Protein AF-A0A7S3QIW1-F1 (afdb_monomer)

Radius of gyration: 38.79 Å; Cα contacts (8 Å, |Δi|>4): 219; chains: 1; bounding box: 99×70×90 Å

Nearest PDB structures (foldseek):
  7p2d-assembly1_A  TM=7.393E-01  e=7.936E-03  Homo sapiens
  5f75-assembly1_A  TM=6.425E-01  e=2.852E-01  Thioalkalivibrio paradoxus
  3jap-assembly1_q  TM=6.384E-01  e=5.763E-01  Saccharomyces cerevisiae
  8pu0-assembly1_A  TM=5.289E-01  e=3.241E-01  Homo sapiens
  8ptx-assembly1_A  TM=4.917E-01  e=4.757E-01  Homo sapiens

Secondary structure (DSSP, 8-state):
------------------------------------------------S------TTTTSPPP-PPPP-SSPP--SSTTS-EEEEEEE-TTS-EEEEEETTHHHHTBEEEEEE--SSSS--EE-SPPEE-SSTT--BTSS-EE-TTS--EE-

Sequence (152 aa):
MPSLQPTLFLSNEPSLQPSVEPSSNPSLVPSTVPSVQLSNPPSRELSLVPSLELSYSSLRPSTLTWSQLGYDVTGEAYGDQFGYASAISADGSRLIVGAIYHSGKTGQVRVYRNYGGGMDWEQVHAPLNGDANNDRFGSAVGLSEDGMLIIV

Mean predicted aligned error: 17.74 Å

Organism: NCBI:txid122233

Solvent-accessible surface area (backbone atoms only — not comparable to full-atom values): 10205 Å² total; per-residue (Å²): 130,88,88,87,83,89,84,87,86,89,86,91,81,89,88,88,79,90,90,86,81,85,85,91,74,83,86,92,74,89,83,93,78,86,87,87,80,90,82,86,83,85,91,87,83,80,88,76,72,80,82,79,75,75,47,68,77,80,71,46,73,79,76,91,68,89,76,84,85,44,62,89,87,78,64,94,57,93,79,18,45,56,65,70,15,62,37,61,16,76,83,65,39,32,40,37,38,7,14,28,38,28,92,73,14,10,8,25,32,42,44,29,34,41,86,72,96,67,48,58,66,46,70,78,56,82,72,49,66,37,94,45,82,65,63,26,27,19,64,47,52,44,53,35,64,87,49,82,50,75,50,102

Structure (mmCIF, N/CA/C/O backbone):
data_AF-A0A7S3QIW1-F1
#
_entry.id   AF-A0A7S3QIW1-F1
#
loop_
_atom_site.group_PDB
_atom_site.id
_atom_site.type_symbol
_atom_site.label_atom_id
_atom_site.label_alt_id
_atom_site.label_comp_id
_atom_site.label_asym_id
_atom_site.label_entity_id
_atom_site.label_seq_id
_atom_site.pdbx_PDB_ins_code
_atom_site.Cartn_x
_atom_site.Cartn_y
_atom_site.Cartn_z
_atom_site.occupancy
_atom_site.B_iso_or_equiv
_atom_site.auth_seq_id
_atom_site.auth_comp_id
_atom_site.auth_asym_id
_atom_site.auth_atom_id
_atom_site.pdbx_PDB_model_num
ATOM 1 N N . MET A 1 1 ? -80.344 28.773 70.669 1.00 40.03 1 MET A N 1
ATOM 2 C CA . MET A 1 1 ? -79.527 27.570 70.956 1.00 40.03 1 MET A CA 1
ATOM 3 C C . MET A 1 1 ? -79.631 26.645 69.746 1.00 40.03 1 MET A C 1
ATOM 5 O O . MET A 1 1 ? -80.718 26.647 69.174 1.00 40.03 1 MET A O 1
ATOM 9 N N . PRO A 1 2 ? -78.593 25.883 69.335 1.00 41.12 2 PRO A N 1
ATOM 10 C CA . PRO A 1 2 ? -77.245 25.751 69.912 1.00 41.12 2 PRO A CA 1
ATOM 11 C C . PRO A 1 2 ? -76.308 26.912 69.486 1.00 41.12 2 PRO A C 1
ATOM 13 O O . PRO A 1 2 ? -76.726 28.064 69.622 1.00 41.12 2 PRO A O 1
ATOM 16 N N . SER A 1 3 ? -75.062 26.628 69.073 1.00 38.16 3 SER A N 1
ATOM 17 C CA . SER A 1 3 ? -73.940 27.557 68.809 1.00 38.16 3 SER A CA 1
ATOM 18 C C . SER A 1 3 ? -72.814 26.854 67.992 1.00 38.16 3 SER A C 1
ATOM 20 O O . SER A 1 3 ? -73.071 25.781 67.452 1.00 38.16 3 SER A O 1
ATOM 22 N N . LEU A 1 4 ? -71.588 27.425 67.982 1.00 38.56 4 LEU A N 1
ATOM 23 C CA . LEU A 1 4 ? -70.252 26.874 67.607 1.00 38.56 4 LEU A CA 1
ATOM 24 C C . LEU A 1 4 ? -69.577 27.380 66.300 1.00 38.56 4 LEU A C 1
ATOM 26 O O . LEU A 1 4 ? -70.142 27.340 65.214 1.00 38.56 4 LEU A O 1
ATOM 30 N N . GLN A 1 5 ? -68.313 27.809 66.461 1.00 39.12 5 GLN A N 1
ATOM 31 C CA . GLN A 1 5 ? -67.203 27.907 65.477 1.00 39.12 5 GLN A CA 1
ATOM 32 C C . GLN A 1 5 ? -66.333 26.614 65.560 1.00 39.12 5 GLN A C 1
ATOM 34 O O . GLN A 1 5 ? -66.653 25.797 66.430 1.00 39.12 5 GLN A O 1
ATOM 39 N N . PRO A 1 6 ? -65.195 26.413 64.830 1.00 43.94 6 PRO A N 1
ATOM 40 C CA . PRO A 1 6 ? -64.515 27.188 63.761 1.00 43.94 6 PRO A CA 1
ATOM 41 C C . PRO A 1 6 ? -64.544 26.408 62.398 1.00 43.94 6 PRO A C 1
ATOM 43 O O . PRO A 1 6 ? -65.598 25.847 62.126 1.00 43.94 6 PRO A O 1
ATOM 46 N N . THR A 1 7 ? -63.599 26.344 61.430 1.00 40.91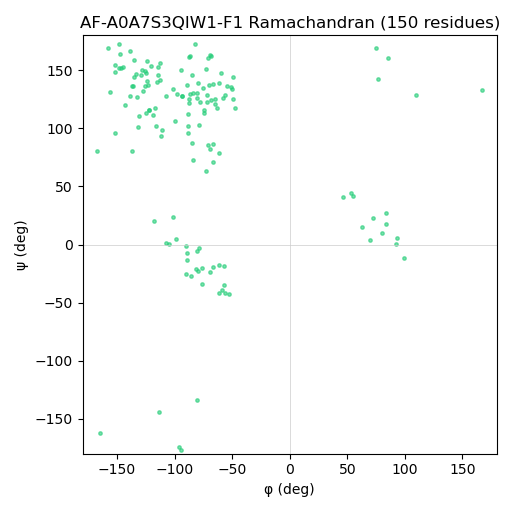 7 THR A N 1
ATOM 47 C CA . THR A 1 7 ? -62.157 26.703 61.290 1.00 40.91 7 THR A CA 1
ATOM 48 C C . THR A 1 7 ? -61.756 26.899 59.804 1.00 40.91 7 THR A C 1
ATOM 50 O O . THR A 1 7 ? -62.518 26.567 58.902 1.00 40.91 7 THR A O 1
ATOM 53 N N . LEU A 1 8 ? -60.551 27.436 59.554 1.00 38.06 8 LEU A N 1
ATOM 54 C CA . LEU A 1 8 ? -59.850 27.521 58.249 1.00 38.06 8 LEU A CA 1
ATOM 55 C C . LEU A 1 8 ? -59.122 26.181 57.924 1.00 38.06 8 LEU A C 1
ATOM 57 O O . LEU A 1 8 ? -59.079 25.319 58.797 1.00 38.06 8 LEU A O 1
ATOM 61 N N . PHE A 1 9 ? -58.515 25.892 56.758 1.00 39.16 9 PHE A N 1
ATOM 62 C CA . PHE A 1 9 ? -58.094 26.650 55.554 1.00 39.16 9 PHE A CA 1
ATOM 63 C C . PHE A 1 9 ? -58.198 25.757 54.285 1.00 39.16 9 PHE A C 1
ATOM 65 O O . PHE A 1 9 ? -58.181 24.538 54.435 1.00 39.16 9 PHE A O 1
ATOM 72 N N . LEU A 1 10 ? -58.181 26.341 53.066 1.00 27.58 10 LEU A N 1
ATOM 73 C CA . LEU A 1 10 ? -57.158 26.127 51.996 1.00 27.58 10 LEU A CA 1
ATOM 74 C C . LEU A 1 10 ? -57.624 26.708 50.634 1.00 27.58 10 LEU A C 1
ATOM 76 O O . LEU A 1 10 ? -58.742 26.438 50.204 1.00 27.58 10 LEU A O 1
ATOM 80 N N . SER A 1 11 ? -56.769 27.459 49.927 1.00 41.34 11 SER A N 1
ATOM 81 C CA . SER A 1 11 ? -57.042 27.997 48.579 1.00 41.34 11 SER A CA 1
ATOM 82 C C . SER A 1 11 ? -55.958 27.581 47.579 1.00 41.34 11 SER A C 1
ATOM 84 O O . SER A 1 11 ? -54.815 28.023 47.694 1.00 41.34 11 SER A O 1
ATOM 86 N N . ASN A 1 12 ? -56.320 26.756 46.594 1.00 40.72 12 ASN A N 1
ATOM 87 C CA . ASN A 1 12 ? -55.409 26.255 45.563 1.00 40.72 12 ASN A CA 1
ATOM 88 C C . ASN A 1 12 ? -55.568 27.051 44.258 1.00 40.72 12 ASN A C 1
ATOM 90 O O . ASN A 1 12 ? -56.526 26.801 43.534 1.00 40.72 12 ASN A O 1
ATOM 94 N N . GLU A 1 13 ? -54.620 27.926 43.908 1.00 47.75 13 GLU A N 1
ATOM 95 C CA . GLU A 1 13 ? -54.452 28.369 42.513 1.00 47.75 13 GLU A CA 1
ATOM 96 C C . GLU A 1 13 ? -53.010 28.863 42.242 1.00 47.75 13 GLU A C 1
ATOM 98 O O . GLU A 1 13 ? -52.478 29.629 43.048 1.00 47.75 13 GLU A O 1
ATOM 103 N N . PRO A 1 14 ? -52.337 28.419 41.158 1.00 32.12 14 PRO A N 1
ATOM 104 C CA . PRO A 1 14 ? -50.980 28.851 40.819 1.00 32.12 14 PRO A CA 1
ATOM 105 C C . PRO A 1 14 ? -50.974 30.036 39.837 1.00 32.12 14 PRO A C 1
ATOM 107 O O . PRO A 1 14 ? -51.540 29.958 38.748 1.00 32.12 14 PRO A O 1
ATOM 110 N N . SER A 1 15 ? -50.262 31.116 40.168 1.00 49.16 15 SER A N 1
ATOM 111 C CA . SER A 1 15 ? -50.073 32.263 39.269 1.00 49.16 15 SER A CA 1
ATOM 112 C C . SER A 1 15 ? -48.863 32.079 38.339 1.00 49.16 15 SER A C 1
ATOM 114 O O . SER A 1 15 ? -47.726 31.928 38.783 1.00 49.16 15 SER A O 1
ATOM 116 N N . LEU A 1 16 ? -49.101 32.125 37.022 1.00 44.72 16 LEU A N 1
ATOM 117 C CA . LEU A 1 16 ? -48.069 32.020 35.982 1.00 44.72 16 LEU A CA 1
ATOM 118 C C . LEU A 1 16 ? -47.904 33.346 35.222 1.00 44.72 16 LEU A C 1
ATOM 120 O O . LEU A 1 16 ? -48.568 33.568 34.213 1.00 44.72 16 LEU A O 1
ATOM 124 N N . GLN A 1 17 ? -46.974 34.201 35.659 1.00 42.81 17 GLN A N 1
ATOM 125 C CA . GLN A 1 17 ? -46.445 35.301 34.839 1.00 42.81 17 GLN A CA 1
ATOM 126 C C . GLN A 1 17 ? -44.939 35.509 35.090 1.00 42.81 17 GLN A C 1
ATOM 128 O O . GLN A 1 17 ? -44.558 35.811 36.221 1.00 42.81 17 GLN A O 1
ATOM 133 N N . PRO A 1 18 ? -44.073 35.388 34.066 1.00 34.72 18 PRO A N 1
ATOM 134 C CA . PRO A 1 18 ? -42.670 35.779 34.158 1.00 34.72 18 PRO A CA 1
ATOM 135 C C . PRO A 1 18 ? -42.493 37.270 33.823 1.00 34.72 18 PRO A C 1
ATOM 137 O O . PRO A 1 18 ? -42.946 37.734 32.779 1.00 34.72 18 PRO A O 1
ATOM 140 N N . SER A 1 19 ? -41.790 38.013 34.679 1.00 49.84 19 SER A N 1
ATOM 141 C CA . SER A 1 19 ? -41.464 39.431 34.471 1.00 49.84 19 SER A CA 1
ATOM 142 C C . SER A 1 19 ? -39.951 39.626 34.338 1.00 49.84 19 SER A C 1
ATOM 144 O O . SER A 1 19 ? -39.235 39.621 35.340 1.00 49.84 19 SER A O 1
ATOM 146 N N . VAL A 1 20 ? -39.460 39.797 33.107 1.00 47.34 20 VAL A N 1
ATOM 147 C CA . VAL A 1 20 ? -38.048 40.100 32.820 1.00 47.34 20 VAL A CA 1
ATOM 148 C C . VAL A 1 20 ? -37.974 41.264 31.834 1.00 47.34 20 VAL A C 1
ATOM 150 O O . VAL A 1 20 ? -38.125 41.075 30.630 1.00 47.34 20 VAL A O 1
ATOM 153 N N . GLU A 1 21 ? -37.702 42.461 32.350 1.00 48.81 21 GLU A N 1
ATOM 154 C CA . GLU A 1 21 ? -37.270 43.616 31.557 1.00 48.81 21 GLU A CA 1
ATOM 155 C C . GLU A 1 21 ? -35.776 43.879 31.831 1.00 48.81 21 GLU A C 1
ATOM 157 O O . GLU A 1 21 ? -35.381 43.969 32.998 1.00 48.81 21 GLU A O 1
ATOM 162 N N . PRO A 1 22 ? -34.912 43.979 30.802 1.00 37.19 22 PRO A N 1
ATOM 163 C CA . PRO A 1 22 ? -33.490 44.259 30.990 1.00 37.19 22 PRO A CA 1
ATOM 164 C C . PRO A 1 22 ? -33.234 45.759 31.211 1.00 37.19 22 PRO A C 1
ATOM 166 O O . PRO A 1 22 ? -33.669 46.602 30.427 1.00 37.19 22 PRO A O 1
ATOM 169 N N . SER A 1 23 ? -32.470 46.111 32.247 1.00 51.94 23 SER A N 1
ATOM 170 C CA . SER A 1 23 ? -32.153 47.505 32.585 1.00 51.94 23 SER A CA 1
ATOM 171 C C . SER A 1 23 ? -31.051 48.098 31.692 1.00 51.94 23 SER A C 1
ATOM 173 O O . SER A 1 23 ? -29.855 47.873 31.879 1.00 51.94 23 SER A O 1
ATOM 175 N N . SER A 1 24 ? -31.445 48.920 30.720 1.00 46.66 24 SER A N 1
ATOM 176 C CA . SER A 1 24 ? -30.536 49.559 29.761 1.00 46.66 24 SER A CA 1
ATOM 177 C C . SER A 1 24 ? -29.896 50.855 30.295 1.00 46.66 24 SER A C 1
ATOM 179 O O . SER A 1 24 ? -30.254 51.945 29.848 1.00 46.66 24 SER A O 1
ATOM 181 N N . ASN A 1 25 ? -28.949 50.768 31.240 1.00 50.62 25 ASN A N 1
ATOM 182 C CA . ASN A 1 25 ? -28.141 51.933 31.644 1.00 50.62 25 ASN A CA 1
ATOM 183 C C . ASN A 1 25 ? -26.728 51.570 32.177 1.00 50.62 25 ASN A C 1
ATOM 185 O O . ASN A 1 25 ? -26.589 51.247 33.359 1.00 50.62 25 ASN A O 1
ATOM 189 N N . PRO A 1 26 ? -25.666 51.615 31.345 1.00 37.88 26 PRO A N 1
ATOM 190 C CA . PRO A 1 26 ? -24.286 51.407 31.789 1.00 37.88 26 PRO A CA 1
ATOM 191 C C . PRO A 1 26 ? -23.692 52.665 32.452 1.00 37.88 26 PRO A C 1
ATOM 193 O O . PRO A 1 26 ? -23.851 53.779 31.956 1.00 37.88 26 PRO A O 1
ATOM 196 N N . SER A 1 27 ? -22.945 52.494 33.548 1.00 59.09 27 SER A N 1
ATOM 197 C CA . SER A 1 27 ? -22.243 53.605 34.215 1.00 59.09 27 SER A CA 1
ATOM 198 C C . SER A 1 27 ? -20.998 54.047 33.433 1.00 59.09 27 SER A C 1
ATOM 200 O O . SER A 1 27 ? -20.197 53.213 33.014 1.00 59.09 27 SER A O 1
ATOM 202 N N . LEU A 1 28 ? -20.814 55.361 33.265 1.00 47.03 28 LEU A N 1
ATOM 203 C CA . LEU A 1 28 ? -19.801 55.967 32.382 1.00 47.03 28 LEU A CA 1
ATOM 204 C C . LEU A 1 28 ? -18.544 56.497 33.108 1.00 47.03 28 LEU A C 1
ATOM 206 O O . LEU A 1 28 ? -17.873 57.389 32.592 1.00 47.03 28 LEU A O 1
ATOM 210 N N . VAL A 1 29 ? -18.208 55.984 34.300 1.00 49.50 29 VAL A N 1
ATOM 211 C CA . VAL A 1 29 ? -17.067 56.485 35.099 1.00 49.50 29 VAL A CA 1
ATOM 212 C C . VAL A 1 29 ? -16.154 55.347 35.586 1.00 49.50 29 VAL A C 1
ATOM 214 O O . VAL A 1 29 ? -16.547 54.594 36.478 1.00 49.50 29 VAL A O 1
ATOM 217 N N . PRO A 1 30 ? -14.915 55.231 35.066 1.00 34.19 30 PRO A N 1
ATOM 218 C CA . PRO A 1 30 ? -13.874 54.387 35.654 1.00 34.19 30 PRO A CA 1
ATOM 219 C C . PRO A 1 30 ? -13.369 54.967 36.985 1.00 34.19 30 PRO A C 1
ATOM 221 O O . PRO A 1 30 ? -13.100 56.164 37.077 1.00 34.19 30 PRO A O 1
ATOM 224 N N . SER A 1 31 ? -13.178 54.121 38.001 1.00 51.69 31 SER A N 1
ATOM 225 C CA . SER A 1 31 ? -12.530 54.516 39.263 1.00 51.69 31 SER A CA 1
ATOM 226 C C . SER A 1 31 ? -11.013 54.317 39.184 1.00 51.69 31 SER A C 1
ATOM 228 O O . SER A 1 31 ? -10.547 53.306 38.663 1.00 51.69 31 SER A O 1
ATOM 230 N N . THR A 1 32 ? -10.237 55.278 39.691 1.00 42.91 32 THR A N 1
ATOM 231 C CA . THR A 1 32 ? -8.793 55.421 39.408 1.00 42.91 32 THR A CA 1
ATOM 232 C C . THR A 1 32 ? -7.886 55.299 40.642 1.00 42.91 32 THR A C 1
ATOM 234 O O . THR A 1 32 ? -6.741 55.747 40.609 1.00 42.91 32 THR A O 1
ATOM 237 N N . VAL A 1 33 ? -8.364 54.692 41.738 1.00 45.94 33 VAL A N 1
ATOM 238 C CA . VAL A 1 33 ? -7.643 54.640 43.028 1.00 45.94 33 VAL A CA 1
ATOM 239 C C . VAL A 1 33 ? -7.397 53.194 43.500 1.00 45.94 33 VAL A C 1
ATOM 241 O O . VAL A 1 33 ? -8.360 52.496 43.820 1.00 45.94 33 VAL A O 1
ATOM 244 N N . PRO A 1 34 ? -6.133 52.733 43.601 1.00 32.88 34 PRO A N 1
ATOM 245 C CA . PRO A 1 34 ? -5.789 51.436 44.183 1.00 32.88 34 PRO A CA 1
ATOM 246 C C . PRO A 1 34 ? -5.564 51.535 45.704 1.00 32.88 34 PRO A C 1
ATOM 248 O O . PRO A 1 34 ? -4.581 52.112 46.170 1.00 32.88 34 PRO A O 1
ATOM 251 N N . SER A 1 35 ? -6.448 50.926 46.496 1.00 47.06 35 SER A N 1
ATOM 252 C CA . SER A 1 35 ? -6.356 50.925 47.965 1.00 47.06 35 SER A CA 1
ATOM 253 C C . SER A 1 35 ? -5.445 49.810 48.494 1.00 47.06 35 SER A C 1
ATOM 255 O O . SER A 1 35 ? -5.914 48.727 48.836 1.00 47.06 35 S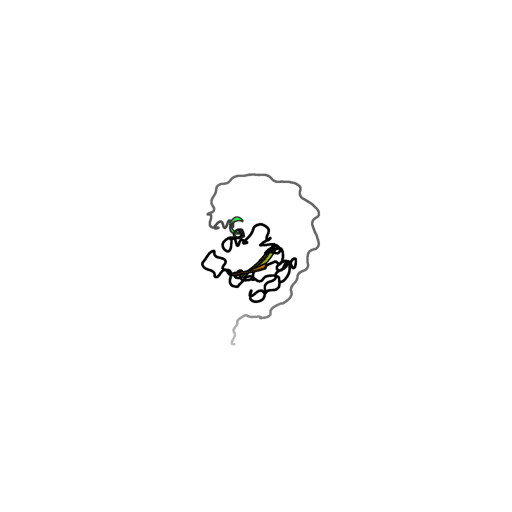ER A O 1
ATOM 257 N N . VAL A 1 36 ? -4.139 50.075 48.598 1.00 47.78 36 VAL A N 1
ATOM 258 C CA . VAL A 1 36 ? -3.180 49.145 49.225 1.00 47.78 36 VAL A CA 1
ATOM 259 C C . VAL A 1 36 ? -3.087 49.406 50.732 1.00 47.78 36 VAL A C 1
ATOM 261 O O . VAL A 1 36 ? -2.394 50.324 51.173 1.00 47.78 36 VAL A O 1
ATOM 264 N N . GLN A 1 37 ? -3.747 48.573 51.538 1.00 40.22 37 GLN A N 1
ATOM 265 C CA . GLN A 1 37 ? -3.500 48.446 52.979 1.00 40.22 37 GLN A CA 1
ATOM 266 C C . GLN A 1 37 ? -3.401 46.964 53.349 1.00 40.22 37 GLN A C 1
ATOM 268 O O . GLN A 1 37 ? -4.284 46.178 53.017 1.00 40.22 37 GLN A O 1
ATOM 273 N N . LEU A 1 38 ? -2.309 46.596 54.021 1.00 34.72 38 LEU A N 1
ATOM 274 C CA . LEU A 1 38 ? -1.986 45.225 54.412 1.00 34.72 38 LEU A CA 1
ATOM 275 C C . LEU A 1 38 ? -1.901 45.147 55.940 1.00 34.72 38 LEU A C 1
ATOM 277 O O . LEU A 1 38 ? -0.970 45.685 56.537 1.00 34.72 38 LEU A O 1
ATOM 281 N N . SER A 1 39 ? -2.853 44.458 56.564 1.00 38.12 39 SER A N 1
ATOM 282 C CA . SER A 1 39 ? -2.863 44.155 57.998 1.00 38.12 39 SER A CA 1
ATOM 283 C C . SER A 1 39 ? -2.915 42.639 58.204 1.00 38.12 39 SER A C 1
ATOM 285 O O . SER A 1 39 ? -3.865 41.970 57.804 1.00 38.12 39 SER A O 1
ATOM 287 N N . ASN A 1 40 ? -1.855 42.088 58.801 1.00 44.28 40 ASN A N 1
ATOM 288 C CA . ASN A 1 40 ? -1.670 40.643 58.963 1.00 44.28 40 ASN A CA 1
ATOM 289 C C . ASN A 1 40 ? -2.352 40.080 60.239 1.00 44.28 40 ASN A C 1
ATOM 291 O O . ASN A 1 40 ? -2.720 40.851 61.127 1.00 44.28 40 ASN A O 1
ATOM 295 N N . PRO A 1 41 ? -2.574 38.749 60.317 1.00 56.50 41 PRO A N 1
ATOM 296 C CA . PRO A 1 41 ? -3.659 38.156 61.110 1.00 56.50 41 PRO A CA 1
ATOM 297 C C . PRO A 1 41 ? -3.237 37.677 62.514 1.00 56.50 41 PRO A C 1
ATOM 299 O O . PRO A 1 41 ? -2.074 37.789 62.907 1.00 56.50 41 PRO A O 1
ATOM 302 N N . PRO A 1 42 ? -4.164 37.026 63.239 1.00 38.41 42 PRO A N 1
ATOM 303 C CA . PRO A 1 42 ? -3.871 35.640 63.621 1.00 38.41 42 PRO A CA 1
ATOM 304 C C . PRO A 1 42 ? -4.939 34.628 63.164 1.00 38.41 42 PRO A C 1
ATOM 306 O O . PRO A 1 42 ? -6.142 34.866 63.217 1.00 38.41 42 PRO A O 1
ATOM 309 N N . SER A 1 43 ? -4.463 33.462 62.733 1.00 54.78 43 SER A N 1
ATOM 310 C CA . SER A 1 43 ? -5.228 32.344 62.166 1.00 54.78 43 SER A CA 1
ATOM 311 C C . SER A 1 43 ? -6.177 31.670 63.166 1.00 54.78 43 SER A C 1
ATOM 313 O O . SER A 1 43 ? -5.712 31.343 64.254 1.00 54.78 43 SER A O 1
ATOM 315 N N . ARG A 1 44 ? -7.414 31.323 62.752 1.00 48.28 44 ARG A N 1
ATOM 316 C CA . ARG A 1 44 ? -8.154 30.080 63.116 1.00 48.28 44 ARG A CA 1
ATOM 317 C C . ARG A 1 44 ? -9.402 29.847 62.236 1.00 48.28 44 ARG A C 1
ATOM 319 O O . ARG A 1 44 ? -10.523 30.031 62.691 1.00 48.28 44 ARG A O 1
ATOM 326 N N . GLU A 1 45 ? -9.207 29.319 61.031 1.00 47.44 45 GLU A N 1
ATOM 327 C CA . GLU A 1 45 ? -10.187 28.406 60.416 1.00 47.44 45 GLU A CA 1
ATOM 328 C C . GLU A 1 45 ? -9.481 27.108 60.011 1.00 47.44 45 GLU A C 1
ATOM 330 O O . GLU A 1 45 ? -8.277 27.100 59.744 1.00 47.44 45 GLU A O 1
ATOM 335 N N . LEU A 1 46 ? -10.217 25.996 60.049 1.00 36.62 46 LEU A N 1
ATOM 336 C CA . LEU A 1 46 ? -9.698 24.654 59.785 1.00 36.62 46 LEU A CA 1
ATOM 337 C C . LEU A 1 46 ? -9.914 24.300 58.311 1.00 36.62 46 LEU A C 1
ATOM 339 O O . LEU A 1 46 ? -11.029 24.384 57.801 1.00 36.62 46 LEU A O 1
ATOM 343 N N . SER A 1 47 ? -8.848 23.883 57.629 1.00 51.81 47 SER A N 1
ATOM 344 C CA . SER A 1 47 ? -8.847 23.588 56.193 1.00 51.81 47 SER A CA 1
ATOM 345 C C . SER A 1 47 ? -9.622 22.303 55.868 1.00 51.81 47 SER A C 1
ATOM 347 O O . SER A 1 47 ? -9.037 21.223 55.789 1.00 51.81 47 SER A O 1
ATOM 349 N N . LEU A 1 48 ? -10.942 22.426 55.693 1.00 46.50 48 LEU A N 1
ATOM 350 C CA . LEU A 1 48 ? -11.845 21.326 55.321 1.00 46.50 48 LEU A CA 1
ATOM 351 C C . LEU A 1 48 ? -12.357 21.386 53.872 1.00 46.50 48 LEU A C 1
ATOM 353 O O . LEU A 1 48 ? -13.072 20.482 53.447 1.00 46.50 48 LEU A O 1
ATOM 357 N N . VAL A 1 49 ? -11.939 22.381 53.083 1.00 50.81 49 VAL A N 1
ATOM 358 C CA . VAL A 1 49 ? -11.903 22.220 51.623 1.00 50.81 49 VAL A CA 1
ATOM 359 C C . VAL A 1 49 ? -10.709 21.325 51.270 1.00 50.81 49 VAL A C 1
ATOM 361 O O . VAL A 1 49 ? -9.573 21.733 51.521 1.00 50.81 49 VAL A O 1
ATOM 364 N N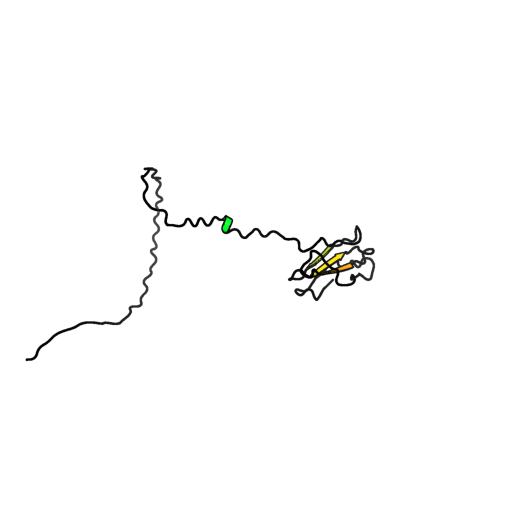 . PRO A 1 50 ? -10.908 20.124 50.694 1.00 41.56 50 PRO A N 1
ATOM 365 C CA . PRO A 1 50 ? -9.808 19.416 50.062 1.00 41.56 50 PRO A CA 1
ATOM 366 C C . PRO A 1 50 ? -9.361 20.250 48.861 1.00 41.56 50 PRO A C 1
ATOM 368 O O . PRO A 1 50 ? -10.165 20.533 47.970 1.00 41.56 50 PRO A O 1
ATOM 371 N N . SER A 1 51 ? -8.094 20.663 48.841 1.00 48.94 51 SER A N 1
ATOM 372 C CA . SER A 1 51 ? -7.529 21.448 47.743 1.00 48.94 51 SER A CA 1
ATOM 373 C C . SER A 1 51 ? -7.472 20.610 46.467 1.00 48.94 51 SER A C 1
ATOM 375 O O . SER A 1 51 ? -6.449 20.003 46.152 1.00 48.94 51 SER A O 1
ATOM 377 N N . LEU A 1 52 ? -8.575 20.596 45.715 1.00 48.03 52 LEU A N 1
ATOM 378 C CA . LEU A 1 52 ? -8.633 20.133 44.333 1.00 48.03 52 LEU A CA 1
ATOM 379 C C . LEU A 1 52 ? -7.943 21.158 43.425 1.00 48.03 52 LEU A C 1
ATOM 381 O O . LEU A 1 52 ? -8.544 21.737 42.522 1.00 48.03 52 LEU A O 1
ATOM 385 N N . GLU A 1 53 ? -6.644 21.327 43.667 1.00 54.66 53 GLU A N 1
ATOM 386 C CA . GLU A 1 53 ? -5.667 21.781 42.687 1.00 54.66 53 GLU A CA 1
ATOM 387 C C . GLU A 1 53 ? -5.647 20.753 41.551 1.00 54.66 53 GLU A C 1
ATOM 389 O O . GLU A 1 53 ? -4.782 19.876 41.463 1.00 54.66 53 GLU A O 1
ATOM 394 N N . LEU A 1 54 ? -6.653 20.849 40.676 1.00 48.88 54 LEU A N 1
ATOM 395 C CA . LEU A 1 54 ? -6.690 20.222 39.362 1.00 48.88 54 LEU A CA 1
ATOM 396 C C . LEU A 1 54 ? -5.609 20.879 38.507 1.00 48.88 54 LEU A C 1
ATOM 398 O O . LEU A 1 54 ? -5.881 21.666 37.601 1.00 48.88 54 LEU A O 1
ATOM 402 N N . SER A 1 55 ? -4.356 20.564 38.842 1.00 52.00 55 SER A N 1
ATOM 403 C CA . SER A 1 55 ? -3.190 21.032 38.115 1.00 52.00 55 SER A CA 1
ATOM 404 C C . SER A 1 55 ? -3.407 20.748 36.635 1.00 52.00 55 SER A C 1
ATOM 406 O O . SER A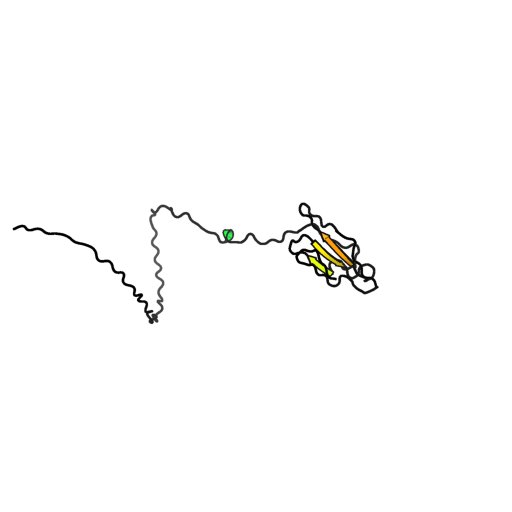 1 55 ? -3.815 19.647 36.257 1.00 52.00 55 SER A O 1
ATOM 408 N N . TYR A 1 56 ? -3.126 21.731 35.781 1.00 46.41 56 TYR A N 1
ATOM 409 C CA . TYR A 1 56 ? -3.332 21.584 34.338 1.00 46.41 56 TYR A CA 1
ATOM 410 C C .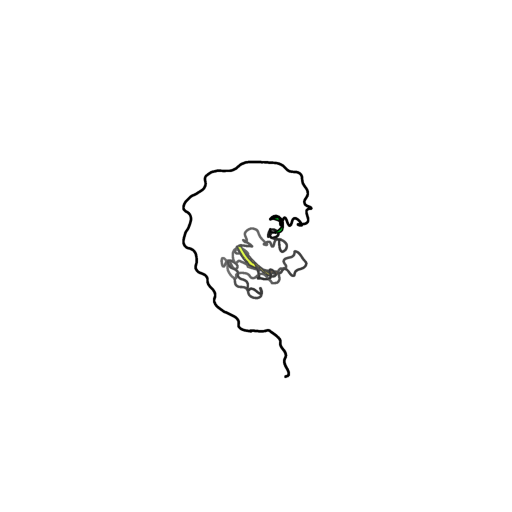 TYR A 1 56 ? -2.553 20.394 33.754 1.00 46.41 56 TYR A C 1
ATOM 412 O O . TYR A 1 56 ? -2.922 19.897 32.700 1.00 46.41 56 TYR A O 1
ATOM 420 N N . SER A 1 57 ? -1.530 19.896 34.461 1.00 54.03 57 SER A N 1
ATOM 421 C CA . SER A 1 57 ? -0.851 18.609 34.255 1.00 54.03 57 SER A CA 1
ATOM 422 C C . SER A 1 57 ? -1.799 17.400 34.215 1.00 54.03 57 SER A C 1
ATOM 424 O O . SER A 1 57 ? -1.639 16.548 33.351 1.00 54.03 57 SER A O 1
ATOM 426 N N . SER A 1 5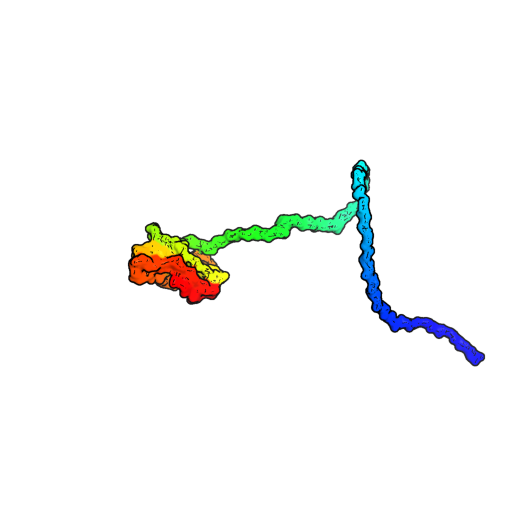8 ? -2.786 17.344 35.115 1.00 57.38 58 SER A N 1
ATOM 427 C CA . SER A 1 58 ? -3.804 16.282 35.227 1.00 57.38 58 SER A CA 1
ATOM 428 C C . SER A 1 58 ? -4.901 16.382 34.155 1.00 57.38 58 SER A C 1
ATOM 430 O O . SER A 1 58 ? -5.586 15.408 33.861 1.00 57.38 58 SER A O 1
ATOM 432 N N . LEU A 1 59 ? -5.056 17.565 33.550 1.00 54.22 59 LEU A N 1
ATOM 433 C CA . LEU A 1 59 ? -5.961 17.816 32.421 1.00 54.22 59 LEU A CA 1
ATOM 434 C C . LEU A 1 59 ? -5.240 17.810 31.064 1.00 54.22 59 LEU A C 1
ATOM 436 O O . LEU A 1 59 ? -5.869 18.060 30.035 1.00 54.22 59 LEU A O 1
ATOM 440 N N . ARG A 1 60 ? -3.936 17.500 31.025 1.00 58.00 60 ARG A N 1
ATOM 441 C CA . ARG A 1 60 ? -3.282 17.151 29.761 1.00 58.00 60 ARG A CA 1
ATOM 442 C C . ARG A 1 60 ? -3.787 15.771 29.349 1.00 58.00 60 ARG A C 1
ATOM 444 O O . ARG A 1 60 ? -3.652 14.838 30.142 1.00 58.00 60 ARG A O 1
ATOM 451 N N . PRO A 1 61 ? -4.266 15.586 28.107 1.00 60.47 61 PRO A N 1
ATOM 452 C CA . PRO A 1 61 ? -4.204 14.269 27.498 1.00 60.47 61 PRO A CA 1
ATOM 453 C C . PRO A 1 61 ? -2.766 13.765 27.633 1.00 60.47 61 PRO A C 1
ATOM 455 O O . PRO A 1 61 ? -1.825 14.528 27.383 1.00 60.47 61 PRO A O 1
ATOM 458 N N . SER A 1 62 ? -2.587 12.502 28.026 1.00 64.44 62 SER A N 1
ATOM 459 C CA . SER A 1 62 ? -1.297 11.823 27.893 1.00 64.44 62 SER A CA 1
ATOM 460 C C . SER A 1 62 ? -0.799 12.074 26.473 1.00 64.44 62 SER A C 1
ATOM 462 O O . SER A 1 62 ? -1.512 11.742 25.523 1.00 64.44 62 SER A O 1
ATOM 464 N N . THR A 1 63 ? 0.345 12.752 26.338 1.00 65.44 63 THR A N 1
ATOM 465 C CA . THR A 1 63 ? 0.811 13.297 25.054 1.00 65.44 63 THR A CA 1
ATOM 466 C C . THR A 1 63 ? 0.731 12.218 23.987 1.00 65.44 63 THR A C 1
ATOM 468 O O . THR A 1 63 ? 1.291 11.146 24.207 1.00 65.44 63 THR A O 1
ATOM 471 N N . LEU A 1 64 ? 0.034 12.481 22.874 1.00 76.62 64 LEU A N 1
ATOM 472 C CA . LEU A 1 64 ? -0.180 11.495 21.813 1.00 76.62 64 LEU A CA 1
ATOM 473 C C . LEU A 1 64 ? 1.149 11.213 21.098 1.00 76.62 64 LEU A C 1
ATOM 475 O O . LEU A 1 64 ? 1.471 11.801 20.068 1.00 76.62 64 LEU A O 1
ATOM 479 N N . THR A 1 65 ? 1.948 10.341 21.698 1.00 84.19 65 THR A N 1
ATOM 480 C CA . THR A 1 65 ? 3.202 9.838 21.159 1.00 84.19 65 THR A CA 1
ATOM 481 C C . THR A 1 65 ? 2.897 8.731 20.170 1.00 84.19 65 THR A C 1
ATOM 483 O O . THR A 1 65 ? 2.242 7.749 20.525 1.00 84.19 65 THR A O 1
ATOM 486 N N . TRP A 1 66 ? 3.413 8.863 18.953 1.00 88.25 66 TRP A N 1
ATOM 487 C CA . TRP A 1 66 ? 3.429 7.769 17.993 1.00 88.25 66 TRP A CA 1
ATOM 488 C C . TRP A 1 66 ? 4.170 6.565 18.581 1.00 88.25 66 TRP A C 1
ATOM 490 O O . TRP A 1 66 ? 5.311 6.689 19.023 1.00 88.25 66 TRP A O 1
ATOM 500 N N . SER A 1 67 ? 3.507 5.411 18.578 1.00 86.62 67 SER A N 1
ATOM 501 C CA . SER A 1 67 ? 4.125 4.115 18.849 1.00 86.62 67 SER A CA 1
ATOM 502 C C . SER A 1 67 ? 4.347 3.415 17.514 1.00 86.62 67 SER A C 1
ATOM 504 O O . SER A 1 67 ? 3.452 3.410 16.668 1.00 86.62 67 SER A O 1
ATOM 506 N N . GLN A 1 68 ? 5.532 2.848 17.311 1.00 89.44 68 GLN A N 1
ATOM 507 C CA . GLN A 1 68 ? 5.853 2.119 16.088 1.00 89.44 68 GLN A CA 1
ATOM 508 C C . GLN A 1 68 ? 5.097 0.781 16.053 1.00 89.44 68 GLN A C 1
ATOM 510 O O . GLN A 1 68 ? 5.241 -0.049 16.950 1.00 89.44 68 GLN A O 1
ATOM 515 N N . LEU A 1 69 ? 4.300 0.571 15.001 1.00 90.38 69 LEU A N 1
ATOM 516 C CA . LEU A 1 69 ? 3.631 -0.699 14.726 1.00 90.38 69 LEU A CA 1
ATOM 517 C C . LEU A 1 69 ? 4.561 -1.588 13.893 1.00 90.38 69 LEU A C 1
ATOM 519 O O . LEU A 1 69 ? 4.614 -1.466 12.671 1.00 90.38 69 LEU A O 1
ATOM 523 N N . GLY A 1 70 ? 5.287 -2.473 14.572 1.00 91.69 70 GLY A N 1
ATOM 524 C CA . GLY A 1 70 ? 6.188 -3.445 13.955 1.00 91.69 70 GLY A CA 1
ATOM 525 C C . GLY A 1 70 ? 7.519 -2.885 13.432 1.00 91.69 70 GLY A C 1
ATOM 526 O O . GLY A 1 70 ? 7.742 -1.678 13.396 1.00 91.69 70 GLY A O 1
ATOM 527 N N . TYR A 1 71 ? 8.434 -3.782 13.071 1.00 94.62 71 TYR A N 1
ATOM 528 C CA . TYR A 1 71 ? 9.766 -3.477 12.549 1.00 94.62 71 TYR A CA 1
ATOM 529 C C . TYR A 1 71 ? 9.729 -2.842 11.152 1.00 94.62 71 TYR A C 1
ATOM 531 O O . TYR A 1 71 ? 8.743 -2.939 10.421 1.00 94.62 71 TYR A O 1
ATOM 539 N N . ASP A 1 72 ? 10.840 -2.212 10.777 1.00 95.00 72 ASP A N 1
ATOM 540 C CA . ASP A 1 72 ? 11.001 -1.508 9.508 1.00 95.00 72 ASP A CA 1
ATOM 541 C C . ASP A 1 72 ? 10.885 -2.464 8.307 1.00 95.00 72 ASP A C 1
ATOM 543 O O . ASP A 1 72 ? 11.715 -3.355 8.101 1.00 95.00 72 ASP A O 1
ATOM 547 N N . VAL A 1 73 ? 9.874 -2.247 7.464 1.00 96.25 73 VAL A N 1
ATOM 548 C CA . VAL A 1 73 ? 9.728 -2.961 6.191 1.00 96.25 73 VAL A CA 1
ATOM 549 C C . VAL A 1 73 ? 10.684 -2.352 5.165 1.00 96.25 73 VAL A C 1
ATOM 551 O O . VAL A 1 73 ? 10.621 -1.156 4.879 1.00 96.25 73 VAL A O 1
ATOM 554 N N . THR A 1 74 ? 11.567 -3.172 4.595 1.00 95.31 74 THR A N 1
ATOM 555 C CA . THR A 1 74 ? 12.647 -2.732 3.695 1.00 95.31 74 THR A CA 1
ATOM 556 C C . THR A 1 74 ? 12.557 -3.380 2.310 1.00 95.31 74 THR A C 1
ATOM 558 O O . THR A 1 74 ? 11.986 -4.457 2.141 1.00 95.31 74 THR A O 1
ATOM 561 N N . GLY A 1 75 ? 13.100 -2.691 1.300 1.00 94.44 75 GLY A N 1
ATOM 562 C CA . GLY A 1 75 ? 13.163 -3.168 -0.085 1.00 94.44 75 GLY A CA 1
ATOM 563 C C . GLY A 1 75 ? 14.409 -4.007 -0.378 1.00 94.44 75 GLY A C 1
ATOM 564 O O . GLY A 1 75 ? 15.401 -3.929 0.341 1.00 94.44 75 GLY A O 1
ATOM 565 N N . GLU A 1 76 ? 14.374 -4.784 -1.463 1.00 94.75 76 GLU A N 1
ATOM 566 C CA . GLU A 1 76 ? 15.425 -5.766 -1.783 1.00 94.75 76 GLU A CA 1
ATOM 567 C C . GLU A 1 76 ? 16.720 -5.162 -2.340 1.00 94.75 76 GLU A C 1
ATOM 569 O O . GLU A 1 76 ? 17.799 -5.692 -2.074 1.00 94.75 76 GLU A O 1
ATOM 574 N N . ALA A 1 77 ? 16.638 -4.074 -3.113 1.00 95.06 77 ALA A N 1
ATOM 575 C CA . ALA A 1 77 ? 17.793 -3.494 -3.791 1.00 95.06 77 ALA A CA 1
ATOM 576 C C . ALA A 1 77 ? 17.885 -1.968 -3.645 1.00 95.06 77 ALA A C 1
ATOM 578 O O . ALA A 1 77 ? 16.893 -1.235 -3.617 1.00 95.06 77 ALA A O 1
ATOM 579 N N . TYR A 1 78 ? 19.125 -1.474 -3.598 1.00 93.38 78 TYR A N 1
ATOM 580 C CA . TYR A 1 78 ? 19.408 -0.044 -3.639 1.00 93.38 78 TYR A CA 1
ATOM 581 C C . TYR A 1 78 ? 18.981 0.545 -4.991 1.00 93.38 78 TYR A C 1
ATOM 583 O O . TYR A 1 78 ? 19.444 0.107 -6.041 1.00 93.38 78 TYR A O 1
ATOM 591 N N . GLY A 1 79 ? 18.141 1.581 -4.953 1.00 94.19 79 GLY A N 1
ATOM 592 C CA . GLY A 1 79 ? 17.667 2.289 -6.146 1.00 94.19 79 GLY A CA 1
ATOM 593 C C . GLY A 1 79 ? 16.270 1.891 -6.634 1.00 94.19 79 GLY A C 1
ATOM 594 O O . GLY A 1 79 ? 15.692 2.656 -7.400 1.00 94.19 79 GLY A O 1
ATOM 595 N N . ASP A 1 80 ? 15.682 0.799 -6.129 1.00 96.56 80 ASP A N 1
ATOM 596 C CA . ASP A 1 80 ? 14.321 0.339 -6.482 1.00 96.56 80 ASP A CA 1
ATOM 597 C C . ASP A 1 80 ? 13.207 1.348 -6.137 1.00 96.56 80 ASP A C 1
ATOM 599 O O . ASP A 1 80 ? 12.089 1.251 -6.646 1.00 96.56 80 ASP A O 1
ATOM 603 N N . GLN A 1 81 ? 13.509 2.316 -5.264 1.00 97.12 81 GLN A N 1
ATOM 604 C CA . GLN A 1 81 ? 12.555 3.257 -4.665 1.00 97.12 81 GLN A CA 1
ATOM 605 C C . GLN A 1 81 ? 11.391 2.546 -3.955 1.00 97.12 81 GLN A C 1
ATOM 607 O O . GLN A 1 81 ? 10.240 2.962 -4.047 1.00 97.12 81 GLN A O 1
ATOM 612 N N . PHE A 1 82 ? 11.698 1.473 -3.220 1.00 98.19 82 PHE A N 1
ATOM 613 C CA . PHE A 1 82 ? 10.761 0.875 -2.272 1.00 98.19 82 PHE A CA 1
ATOM 614 C C . PHE A 1 82 ? 10.289 1.929 -1.258 1.00 98.19 82 PHE A C 1
ATOM 616 O O . PHE A 1 82 ? 11.110 2.632 -0.669 1.00 98.19 82 PHE A O 1
ATOM 623 N N . GLY A 1 83 ? 8.972 2.058 -1.093 1.00 98.00 83 GLY A N 1
ATOM 624 C CA . GLY A 1 83 ? 8.350 3.134 -0.318 1.00 98.00 83 GLY A CA 1
ATOM 625 C C . GLY A 1 83 ? 7.940 4.359 -1.143 1.00 98.00 83 GLY A C 1
ATOM 626 O O . GLY A 1 83 ? 7.489 5.335 -0.555 1.00 98.00 83 GLY A O 1
ATOM 627 N N . TYR A 1 84 ? 8.063 4.331 -2.480 1.00 98.25 84 TYR A N 1
ATOM 628 C CA . TYR A 1 84 ? 7.642 5.443 -3.350 1.00 98.25 84 TYR A CA 1
ATOM 629 C C . TYR A 1 84 ? 6.149 5.774 -3.208 1.00 98.25 84 TYR A C 1
ATOM 631 O O . TYR A 1 84 ? 5.766 6.942 -3.195 1.00 98.25 84 TYR A O 1
ATOM 639 N N . ALA A 1 85 ? 5.319 4.740 -3.071 1.00 98.44 85 ALA A N 1
ATOM 640 C CA . ALA A 1 85 ? 3.911 4.845 -2.717 1.00 98.44 85 ALA A CA 1
ATOM 641 C C . ALA A 1 85 ? 3.586 3.791 -1.650 1.00 98.44 85 ALA A C 1
ATOM 643 O O . ALA A 1 85 ? 4.134 2.685 -1.677 1.00 98.44 85 ALA A O 1
ATOM 644 N N . SER A 1 86 ? 2.699 4.116 -0.711 1.00 98.25 86 SER A N 1
ATOM 645 C CA . SER A 1 86 ? 2.232 3.181 0.314 1.00 98.25 86 SER A CA 1
ATOM 646 C C . SER A 1 86 ? 0.816 3.513 0.787 1.00 98.25 86 SER A C 1
ATOM 648 O O . SER A 1 86 ? 0.367 4.655 0.694 1.00 98.25 86 SER A O 1
ATOM 650 N N . ALA A 1 87 ? 0.106 2.501 1.289 1.00 98.25 87 ALA A N 1
ATOM 651 C CA . ALA A 1 87 ? -1.198 2.648 1.934 1.00 98.25 87 ALA A CA 1
ATOM 652 C C . ALA A 1 87 ? -1.377 1.586 3.030 1.00 98.25 87 ALA A C 1
ATOM 654 O O . ALA A 1 87 ? -0.809 0.496 2.937 1.00 98.25 87 ALA A O 1
ATOM 655 N N . ILE A 1 88 ? -2.168 1.899 4.058 1.00 97.44 88 ILE A N 1
ATOM 656 C CA . ILE A 1 88 ? -2.444 1.025 5.208 1.00 97.44 88 ILE A CA 1
ATOM 657 C C . ILE A 1 88 ? -3.961 0.915 5.433 1.00 97.44 88 ILE A C 1
ATOM 659 O O . ILE A 1 88 ? -4.689 1.867 5.148 1.00 97.44 88 ILE A O 1
ATOM 663 N N . SER A 1 89 ? -4.446 -0.244 5.884 1.00 97.38 89 SER A N 1
ATOM 664 C CA . SER A 1 89 ? -5.862 -0.456 6.214 1.00 97.38 89 SER A CA 1
ATOM 665 C C . SER A 1 89 ? -6.252 0.300 7.490 1.00 97.38 89 SER A C 1
ATOM 667 O O . SER A 1 89 ? -5.392 0.664 8.294 1.00 97.38 89 SER A O 1
ATOM 669 N N . ALA A 1 90 ? -7.549 0.546 7.700 1.00 96.50 90 ALA A N 1
ATOM 670 C CA . ALA A 1 90 ? -8.011 1.382 8.816 1.00 96.50 90 ALA A CA 1
ATOM 671 C C . ALA A 1 90 ? -7.801 0.736 10.200 1.00 96.50 90 ALA A C 1
ATOM 673 O O . ALA A 1 90 ? -7.673 1.439 11.200 1.00 96.50 90 ALA A O 1
ATOM 674 N N . ASP A 1 91 ? -7.714 -0.595 10.252 1.00 94.06 91 ASP A N 1
ATOM 675 C CA . ASP A 1 91 ? -7.329 -1.372 11.437 1.00 94.06 91 ASP A CA 1
ATOM 676 C C . ASP A 1 91 ? -5.803 -1.438 11.663 1.00 94.06 91 ASP A C 1
ATOM 678 O O . ASP A 1 91 ? -5.348 -2.003 12.656 1.00 94.06 91 ASP A O 1
ATOM 682 N N . GLY A 1 92 ? -5.005 -0.900 10.734 1.00 94.31 92 GLY A N 1
ATOM 683 C CA . GLY A 1 92 ? -3.548 -0.983 10.738 1.00 94.31 92 GLY A CA 1
ATOM 684 C C . GLY A 1 92 ? -2.976 -2.377 10.455 1.00 94.31 92 GLY A C 1
ATOM 685 O O . GLY A 1 92 ? -1.760 -2.532 10.521 1.00 94.31 92 GLY A O 1
ATOM 686 N N . SER A 1 93 ? -3.788 -3.399 10.148 1.00 95.06 93 SER A N 1
ATOM 687 C CA . SER A 1 93 ? -3.286 -4.777 10.027 1.00 95.06 93 SER A CA 1
ATOM 688 C C . SER A 1 93 ? -2.632 -5.088 8.683 1.00 95.06 93 SER A C 1
ATOM 690 O O . SER A 1 93 ? -1.844 -6.029 8.611 1.00 95.06 93 SER A O 1
ATOM 692 N N . ARG A 1 94 ? -2.910 -4.324 7.618 1.00 96.88 94 ARG A N 1
ATOM 693 C CA . ARG A 1 94 ? -2.356 -4.538 6.271 1.00 96.88 94 ARG A CA 1
ATOM 694 C C . ARG A 1 94 ? -1.686 -3.289 5.726 1.00 96.88 94 ARG A C 1
ATOM 696 O O . ARG A 1 94 ? -2.254 -2.205 5.781 1.00 96.88 94 ARG A O 1
ATOM 703 N N . LEU A 1 95 ? -0.515 -3.479 5.129 1.00 97.75 95 LEU A N 1
ATOM 704 C CA . LEU A 1 95 ? 0.316 -2.442 4.523 1.00 97.75 95 LEU A CA 1
ATOM 705 C C . LEU A 1 95 ? 0.649 -2.851 3.085 1.00 97.75 95 LEU A C 1
ATOM 707 O O . LEU A 1 95 ? 1.088 -3.976 2.848 1.00 97.75 95 LEU A O 1
ATOM 711 N N . ILE A 1 96 ? 0.486 -1.940 2.130 1.00 98.25 96 ILE A N 1
ATOM 712 C CA . ILE A 1 96 ? 0.970 -2.116 0.756 1.00 98.25 96 ILE A CA 1
ATOM 713 C C . ILE A 1 96 ? 2.051 -1.092 0.434 1.00 98.25 96 ILE A C 1
ATOM 715 O O . ILE A 1 96 ? 1.955 0.063 0.850 1.00 98.25 96 ILE A O 1
ATOM 719 N N . VAL A 1 97 ? 3.088 -1.525 -0.287 1.00 98.56 97 VAL A N 1
ATOM 720 C CA . VAL A 1 97 ? 4.266 -0.700 -0.597 1.00 98.56 97 VAL A CA 1
ATOM 721 C C . VAL A 1 97 ? 4.714 -0.913 -2.041 1.00 98.56 97 VAL A C 1
ATOM 723 O O . VAL A 1 97 ? 4.930 -2.051 -2.462 1.00 98.56 97 VAL A O 1
ATOM 726 N N . GLY A 1 98 ? 4.863 0.184 -2.783 1.00 98.38 98 GLY A N 1
ATOM 727 C CA . GLY A 1 98 ? 5.367 0.227 -4.155 1.00 98.38 98 GLY A CA 1
ATOM 728 C C . GLY A 1 98 ? 6.873 0.497 -4.251 1.00 98.38 98 GLY A C 1
ATOM 729 O O . GLY A 1 98 ? 7.455 1.189 -3.411 1.00 98.38 98 GLY A O 1
ATOM 730 N N . ALA A 1 99 ? 7.494 -0.039 -5.301 1.00 98.44 99 ALA A N 1
ATOM 731 C CA . ALA A 1 99 ? 8.913 0.072 -5.636 1.00 98.44 99 ALA A CA 1
ATOM 732 C C . ALA A 1 99 ? 9.082 0.323 -7.144 1.00 98.44 99 ALA A C 1
ATOM 734 O O . ALA A 1 99 ? 9.307 -0.599 -7.929 1.00 98.44 99 ALA A O 1
ATOM 735 N N . ILE A 1 100 ? 8.914 1.577 -7.573 1.00 98.00 100 ILE A N 1
ATOM 736 C CA . ILE A 1 100 ? 8.688 1.916 -8.991 1.00 98.00 100 ILE A CA 1
ATOM 737 C C . ILE A 1 100 ? 9.864 1.643 -9.933 1.00 98.00 100 ILE A C 1
ATOM 739 O O . ILE A 1 100 ? 9.670 1.589 -11.148 1.00 98.00 100 ILE A O 1
ATOM 743 N N . TYR A 1 101 ? 11.083 1.516 -9.406 1.00 97.62 101 TYR A N 1
ATOM 744 C CA . TYR A 1 101 ? 12.291 1.270 -10.197 1.00 97.62 101 TYR A CA 1
ATOM 745 C C . TYR A 1 101 ? 12.802 -0.171 -10.096 1.00 97.62 101 TYR A C 1
ATOM 747 O O . TYR A 1 101 ? 13.758 -0.510 -10.798 1.00 97.62 101 TYR A O 1
ATOM 755 N N . HIS A 1 102 ? 12.112 -1.026 -9.330 1.00 97.31 102 HIS A N 1
ATOM 756 C CA . HIS A 1 102 ? 12.373 -2.462 -9.272 1.00 97.31 102 HIS A CA 1
ATOM 757 C C . HIS A 1 102 ? 12.456 -3.092 -10.672 1.00 97.31 102 HIS A C 1
ATOM 759 O O . HIS A 1 102 ? 11.749 -2.679 -11.599 1.00 97.31 102 HIS A O 1
ATOM 765 N N . SER A 1 103 ? 13.349 -4.078 -10.814 1.00 95.19 103 SER A N 1
ATOM 766 C CA . SER A 1 103 ? 13.581 -4.859 -12.040 1.00 95.19 103 SER A CA 1
ATOM 767 C C . SER A 1 103 ? 13.701 -4.019 -13.325 1.00 95.19 103 SER A C 1
ATOM 769 O O . SER A 1 103 ? 13.192 -4.382 -14.380 1.00 95.19 103 SER A O 1
ATOM 771 N N . GLY A 1 104 ? 14.395 -2.876 -13.254 1.00 92.25 104 GLY A N 1
ATOM 772 C CA . GLY A 1 104 ? 14.625 -2.019 -14.425 1.00 92.25 104 GLY A CA 1
ATOM 773 C C . GLY A 1 104 ? 13.472 -1.061 -14.739 1.00 92.25 104 GLY A C 1
ATOM 774 O O . GLY A 1 104 ? 13.324 -0.630 -15.883 1.00 92.25 104 GLY A O 1
ATOM 775 N N . LYS A 1 105 ? 12.697 -0.671 -13.717 1.00 96.31 105 LYS A N 1
ATOM 776 C CA . LYS A 1 105 ? 11.500 0.187 -13.808 1.00 96.31 105 LYS A CA 1
ATOM 777 C C . LYS A 1 105 ? 10.271 -0.472 -14.436 1.00 96.31 105 LYS A C 1
ATOM 779 O O . LYS A 1 105 ? 9.385 0.244 -14.902 1.00 96.31 105 LYS A O 1
ATOM 784 N N . THR A 1 106 ? 10.180 -1.801 -14.425 1.00 97.62 106 THR A N 1
ATOM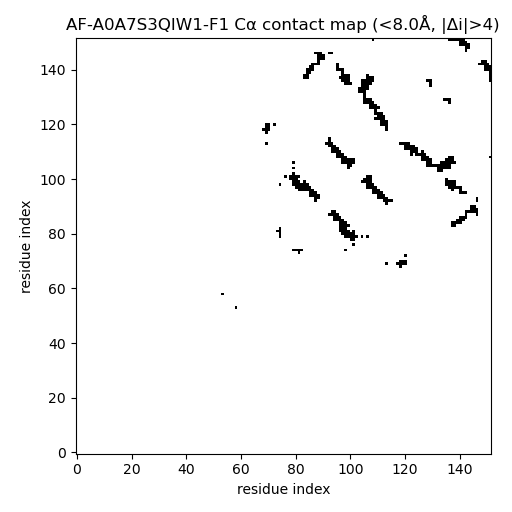 785 C CA . THR A 1 106 ? 8.865 -2.462 -14.511 1.00 97.62 106 THR A CA 1
ATOM 786 C C . THR A 1 106 ? 8.018 -2.062 -13.300 1.00 97.62 106 THR A C 1
ATOM 788 O O . THR A 1 106 ? 6.866 -1.660 -13.440 1.00 97.62 106 THR A O 1
ATOM 791 N N . GLY A 1 107 ? 8.648 -2.019 -12.123 1.00 98.25 107 GLY A N 1
ATOM 792 C CA . GLY A 1 107 ? 8.011 -1.664 -10.863 1.00 98.25 107 GLY A CA 1
ATOM 793 C C . GLY A 1 107 ? 7.337 -2.862 -10.195 1.00 98.25 107 GLY A C 1
ATOM 794 O O . GLY A 1 107 ? 7.085 -3.895 -10.819 1.00 98.25 107 GLY A O 1
ATOM 795 N N . GLN A 1 108 ? 7.088 -2.737 -8.895 1.00 98.31 108 GLN A N 1
ATOM 796 C CA . GLN A 1 108 ? 6.558 -3.815 -8.066 1.00 98.31 108 GLN A CA 1
ATOM 797 C C . GLN A 1 108 ? 5.749 -3.267 -6.886 1.00 98.31 108 GLN A C 1
ATOM 799 O O . GLN A 1 108 ? 6.082 -2.214 -6.346 1.00 98.31 108 GLN A O 1
ATOM 804 N N . VAL A 1 109 ? 4.731 -4.009 -6.444 1.00 98.50 109 VAL A N 1
ATOM 805 C CA . VAL A 1 109 ? 4.006 -3.790 -5.184 1.00 98.50 109 VAL A CA 1
ATOM 806 C C . VAL A 1 109 ? 4.068 -5.043 -4.315 1.00 98.50 109 VAL A C 1
ATOM 808 O O . VAL A 1 109 ? 3.888 -6.165 -4.795 1.00 98.50 109 VAL A O 1
ATOM 811 N N . ARG A 1 110 ? 4.295 -4.851 -3.014 1.00 98.50 110 ARG A N 1
ATOM 812 C CA . ARG A 1 110 ? 4.245 -5.900 -1.985 1.00 98.50 110 ARG A CA 1
ATOM 813 C C . ARG A 1 110 ? 3.107 -5.638 -1.009 1.00 98.50 110 ARG A C 1
ATOM 815 O O . ARG A 1 110 ? 2.798 -4.487 -0.710 1.00 98.50 110 ARG A O 1
ATOM 822 N N . VAL A 1 111 ? 2.505 -6.721 -0.517 1.00 98.12 111 VAL A N 1
ATOM 823 C CA . VAL A 1 111 ? 1.403 -6.706 0.453 1.00 98.12 111 VAL A CA 1
ATOM 824 C C . VAL A 1 111 ? 1.872 -7.401 1.725 1.00 98.12 111 VAL A C 1
ATOM 826 O O . VAL A 1 111 ? 2.183 -8.593 1.701 1.00 98.12 111 VAL A O 1
ATOM 829 N N . TYR A 1 112 ? 1.903 -6.656 2.823 1.00 97.94 112 TYR A N 1
ATOM 830 C CA . TYR A 1 112 ? 2.311 -7.110 4.146 1.00 97.94 112 TYR A CA 1
ATOM 831 C C . TYR A 1 112 ? 1.130 -7.119 5.111 1.00 97.94 112 TYR A C 1
ATOM 833 O O . TYR A 1 112 ? 0.162 -6.370 4.947 1.00 97.94 112 TYR A O 1
ATOM 841 N N . ARG A 1 113 ? 1.231 -7.947 6.149 1.00 97.00 113 ARG A N 1
ATOM 842 C CA . ARG A 1 113 ? 0.273 -8.021 7.244 1.00 97.00 113 ARG A CA 1
ATOM 843 C C . ARG A 1 113 ? 0.990 -8.104 8.587 1.00 97.00 113 ARG A C 1
ATOM 845 O O . ARG A 1 113 ? 1.929 -8.881 8.733 1.00 97.00 113 ARG A O 1
ATOM 852 N N . ASN A 1 114 ? 0.510 -7.351 9.568 1.00 95.81 114 ASN A N 1
ATOM 853 C CA . ASN A 1 114 ? 0.787 -7.605 10.975 1.00 95.81 114 ASN A CA 1
ATOM 854 C C . ASN A 1 114 ? -0.404 -8.385 11.558 1.00 95.81 114 ASN A C 1
ATOM 856 O O . ASN A 1 114 ? -1.561 -8.009 11.363 1.00 95.81 114 ASN A O 1
ATOM 860 N N . TYR A 1 115 ? -0.135 -9.501 12.236 1.00 93.62 115 TYR A N 1
ATOM 861 C CA . TYR A 1 115 ? -1.179 -10.371 12.795 1.00 93.62 115 TYR A CA 1
ATOM 862 C C . TYR A 1 115 ? -1.604 -10.002 14.226 1.00 93.62 115 TYR A C 1
ATOM 864 O O . TYR A 1 115 ? -2.571 -10.568 14.736 1.00 93.62 115 TYR A O 1
ATOM 872 N N . GLY A 1 116 ? -0.909 -9.055 14.864 1.00 86.75 116 GLY A N 1
ATOM 873 C CA . GLY A 1 116 ? -0.989 -8.802 16.300 1.00 86.75 116 GLY A CA 1
ATOM 874 C C . GLY A 1 116 ? -0.221 -9.849 17.119 1.00 86.75 116 GLY A C 1
ATOM 875 O O . GLY A 1 116 ? -0.205 -11.034 16.798 1.00 86.75 116 GLY A O 1
ATOM 876 N N . GLY A 1 117 ? 0.430 -9.411 18.201 1.00 80.56 117 GLY A N 1
ATOM 877 C CA . GLY A 1 117 ? 1.205 -10.288 19.097 1.00 80.56 117 GLY A CA 1
ATOM 878 C C . GLY A 1 117 ? 2.700 -10.422 18.772 1.00 80.56 117 GLY A C 1
ATOM 879 O O . GLY A 1 117 ? 3.412 -11.097 19.511 1.00 80.56 117 GLY A O 1
ATOM 880 N N . GLY A 1 118 ? 3.189 -9.745 17.731 1.00 85.12 118 GLY A N 1
ATOM 881 C CA . GLY A 1 118 ? 4.607 -9.659 17.372 1.00 85.12 118 GLY A CA 1
ATOM 882 C C . GLY A 1 118 ? 4.946 -8.320 16.712 1.00 85.12 118 GLY A C 1
ATOM 883 O O . GLY A 1 118 ? 4.053 -7.524 16.410 1.00 85.12 118 GLY A O 1
ATOM 884 N N . MET A 1 119 ? 6.238 -8.076 16.486 1.00 90.69 119 MET A N 1
ATOM 885 C CA . MET A 1 119 ? 6.723 -6.882 15.780 1.00 90.69 119 MET A CA 1
ATOM 886 C C . MET A 1 119 ? 6.827 -7.097 14.262 1.00 90.69 119 MET A C 1
ATOM 888 O O . MET A 1 119 ? 7.192 -6.183 13.536 1.00 90.69 119 MET A O 1
ATOM 892 N N . ASP A 1 120 ? 6.521 -8.283 13.754 1.00 92.44 120 ASP A N 1
ATOM 893 C CA . ASP A 1 120 ? 6.817 -8.630 12.368 1.00 92.44 120 ASP A CA 1
ATOM 894 C C . ASP A 1 120 ? 5.728 -8.167 11.385 1.00 92.44 120 ASP A C 1
ATOM 896 O O . ASP A 1 120 ? 4.532 -8.137 11.688 1.00 92.44 120 ASP A O 1
ATOM 900 N N . TRP A 1 121 ? 6.169 -7.793 10.183 1.00 97.25 121 TRP A N 1
ATOM 901 C CA . TRP A 1 121 ? 5.323 -7.503 9.026 1.00 97.25 121 TRP A CA 1
ATOM 902 C C . TRP A 1 121 ? 5.541 -8.604 7.989 1.00 97.25 121 TRP A C 1
ATOM 904 O O . TRP A 1 121 ? 6.515 -8.592 7.237 1.00 97.25 121 TRP A O 1
ATOM 914 N N . GLU A 1 122 ? 4.640 -9.579 7.953 1.00 95.94 122 GLU A N 1
ATOM 915 C CA . GLU A 1 122 ? 4.753 -10.741 7.073 1.00 95.94 122 GLU A CA 1
ATOM 916 C C . GLU A 1 122 ? 4.217 -10.423 5.675 1.00 95.94 122 GLU A C 1
ATOM 918 O O . GLU A 1 122 ? 3.098 -9.931 5.531 1.00 95.94 122 GLU A O 1
ATOM 923 N N . GLN A 1 123 ? 4.981 -10.725 4.622 1.00 96.75 123 GLN A N 1
ATOM 924 C CA . GLN A 1 123 ? 4.494 -10.579 3.249 1.00 96.75 123 GLN A CA 1
ATOM 925 C C . GLN A 1 123 ? 3.499 -11.709 2.930 1.00 96.75 123 GLN A C 1
ATOM 927 O O . GLN A 1 123 ? 3.878 -12.875 2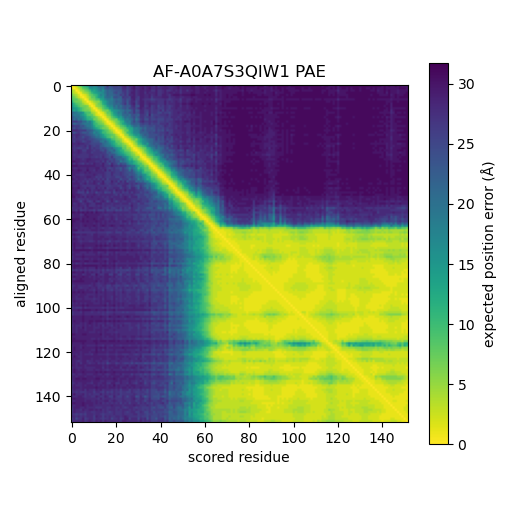.857 1.00 96.75 123 GLN A O 1
ATOM 932 N N . VAL A 1 124 ? 2.221 -11.372 2.735 1.00 95.00 124 VAL A N 1
ATOM 933 C CA . VAL A 1 124 ? 1.120 -12.359 2.672 1.00 95.00 124 VAL A CA 1
ATOM 934 C C . VAL A 1 124 ? 0.834 -12.925 1.281 1.00 95.00 124 VAL A C 1
ATOM 936 O O . VAL A 1 124 ? 0.126 -13.922 1.159 1.00 95.00 124 VAL A O 1
ATOM 939 N N . HIS A 1 125 ? 1.383 -12.319 0.229 1.00 93.19 125 HIS A N 1
ATOM 940 C CA . HIS A 1 125 ? 1.209 -12.755 -1.159 1.00 93.19 125 HIS A CA 1
ATOM 941 C C . HIS A 1 125 ? 2.531 -12.656 -1.934 1.00 93.19 125 HIS A C 1
ATOM 943 O O . HIS A 1 125 ? 3.475 -11.993 -1.494 1.00 93.19 125 HIS A O 1
ATOM 949 N N . ALA A 1 126 ? 2.597 -13.278 -3.114 1.00 96.31 126 ALA A N 1
ATOM 950 C CA . ALA A 1 126 ? 3.674 -13.013 -4.068 1.00 96.31 126 ALA A CA 1
ATOM 951 C C . ALA A 1 126 ? 3.683 -11.519 -4.475 1.00 96.31 126 ALA A C 1
ATOM 953 O O . ALA A 1 126 ? 2.608 -10.913 -4.528 1.00 96.31 126 ALA A O 1
ATOM 954 N N . PRO A 1 127 ? 4.851 -10.912 -4.768 1.00 96.88 127 PRO A N 1
ATOM 955 C CA . PRO A 1 127 ? 4.903 -9.538 -5.258 1.00 96.88 127 PRO A CA 1
ATOM 956 C C . PRO A 1 127 ? 4.159 -9.390 -6.588 1.00 96.88 127 PRO A C 1
ATOM 958 O O . PRO A 1 127 ? 4.283 -10.233 -7.478 1.00 96.88 127 PRO A O 1
ATOM 961 N N . LEU A 1 128 ? 3.423 -8.292 -6.729 1.00 97.69 128 LEU A N 1
ATOM 962 C CA . LEU A 1 128 ? 2.778 -7.892 -7.976 1.00 97.69 128 LEU A CA 1
ATOM 963 C C . LEU A 1 128 ? 3.788 -7.072 -8.783 1.00 97.69 128 LEU A C 1
ATOM 965 O O . LEU A 1 128 ? 4.328 -6.107 -8.250 1.00 97.69 128 LEU A O 1
ATOM 969 N N . ASN A 1 129 ? 4.068 -7.443 -10.031 1.00 97.38 129 ASN A N 1
ATOM 970 C CA . ASN A 1 129 ? 5.080 -6.793 -10.873 1.00 97.38 129 ASN A CA 1
ATOM 971 C C . ASN A 1 129 ? 4.422 -6.108 -12.077 1.00 97.38 129 ASN A C 1
ATOM 973 O O . ASN A 1 129 ? 3.381 -6.572 -12.535 1.00 97.38 129 ASN A O 1
ATOM 977 N N . GLY A 1 130 ? 5.047 -5.053 -12.604 1.00 97.25 130 GLY A N 1
ATOM 978 C CA . GLY A 1 130 ? 4.713 -4.520 -13.929 1.00 97.25 130 GLY A CA 1
ATOM 979 C C . GLY A 1 130 ? 5.198 -5.441 -15.054 1.00 97.25 130 GLY A C 1
ATOM 980 O O . GLY A 1 130 ? 6.204 -6.138 -14.894 1.00 97.25 130 GLY A O 1
ATOM 981 N N . ASP A 1 131 ? 4.501 -5.426 -16.191 1.00 95.75 131 ASP A N 1
ATOM 982 C CA . ASP A 1 131 ? 4.743 -6.349 -17.308 1.00 95.75 131 ASP A CA 1
ATOM 983 C C . ASP A 1 131 ? 5.852 -5.867 -18.265 1.00 95.75 131 ASP A C 1
ATOM 985 O O . ASP A 1 131 ? 6.509 -6.686 -18.915 1.00 95.75 131 ASP A O 1
ATOM 989 N N . ALA A 1 132 ? 6.084 -4.552 -18.371 1.00 94.62 132 ALA A N 1
ATOM 990 C CA . ALA A 1 132 ? 7.010 -3.958 -19.333 1.00 94.62 132 ALA A CA 1
ATOM 991 C C . ALA A 1 132 ? 7.935 -2.866 -18.754 1.00 94.62 132 ALA A C 1
ATOM 993 O O . ALA A 1 132 ? 7.724 -2.257 -17.704 1.00 94.62 132 ALA A O 1
ATOM 994 N N . ASN A 1 133 ? 9.050 -2.633 -19.455 1.00 92.75 133 ASN A N 1
ATOM 995 C CA . ASN A 1 133 ? 10.102 -1.719 -19.008 1.00 92.75 133 ASN A CA 1
ATOM 996 C C . ASN A 1 133 ? 9.637 -0.253 -19.031 1.00 92.75 133 ASN A C 1
ATOM 998 O O . ASN A 1 133 ? 9.374 0.296 -20.101 1.00 92.75 133 ASN A O 1
ATOM 1002 N N . ASN A 1 134 ? 9.741 0.423 -17.883 1.00 94.75 134 ASN A N 1
ATOM 1003 C CA . ASN A 1 134 ? 9.262 1.785 -17.593 1.00 94.75 134 ASN A CA 1
ATOM 1004 C C . ASN A 1 134 ? 7.761 1.918 -17.276 1.00 94.75 134 ASN A C 1
ATOM 1006 O O . ASN A 1 134 ? 7.321 3.059 -17.120 1.00 94.75 134 ASN A O 1
ATOM 1010 N N . ASP A 1 135 ? 7.024 0.818 -17.085 1.00 96.25 135 ASP A N 1
ATOM 1011 C CA . ASP A 1 135 ? 5.640 0.843 -16.577 1.00 96.25 135 ASP A CA 1
ATOM 1012 C C . ASP A 1 135 ? 5.532 1.543 -15.215 1.00 96.25 135 ASP A C 1
ATOM 1014 O O . ASP A 1 135 ? 4.557 2.246 -14.954 1.00 96.25 135 ASP A O 1
ATOM 1018 N N . ARG A 1 136 ? 6.553 1.392 -14.352 1.00 97.19 136 ARG A N 1
ATOM 1019 C CA . ARG A 1 136 ? 6.582 1.938 -12.980 1.00 97.19 136 ARG A CA 1
ATOM 1020 C C . ARG A 1 136 ? 5.344 1.534 -12.174 1.00 97.19 136 ARG A C 1
ATOM 1022 O O . ARG A 1 136 ? 4.746 2.355 -11.471 1.00 97.19 136 ARG A O 1
ATOM 1029 N N . PHE A 1 137 ? 4.973 0.263 -12.279 1.00 98.44 137 PHE A N 1
ATOM 1030 C CA . PHE A 1 137 ? 3.907 -0.339 -11.490 1.00 98.44 137 PHE A CA 1
ATOM 1031 C C . PHE A 1 137 ? 4.166 -0.118 -9.987 1.00 98.44 137 PHE A C 1
ATOM 1033 O O . PHE A 1 137 ? 5.306 -0.225 -9.524 1.00 98.44 137 PHE A O 1
ATOM 1040 N N . GLY A 1 138 ? 3.132 0.256 -9.228 1.00 97.94 138 GLY A N 1
ATOM 1041 C CA . GLY A 1 138 ? 3.287 0.727 -7.844 1.00 97.94 138 GLY A CA 1
ATOM 1042 C C . GLY A 1 138 ? 3.650 2.208 -7.690 1.00 97.94 138 GLY A C 1
ATOM 1043 O O . GLY A 1 138 ? 4.144 2.596 -6.633 1.00 97.94 138 GLY A O 1
ATOM 1044 N N . SER A 1 139 ? 3.451 3.038 -8.722 1.00 97.94 139 SER A N 1
ATOM 1045 C CA . SER A 1 139 ? 3.677 4.497 -8.655 1.00 97.94 139 SER A CA 1
ATOM 1046 C C . SER A 1 139 ? 2.538 5.271 -7.994 1.00 97.94 139 SER A C 1
ATOM 1048 O O . SER A 1 139 ? 2.777 6.334 -7.424 1.00 97.94 139 SER A O 1
ATOM 1050 N N . ALA A 1 140 ? 1.338 4.700 -7.982 1.00 98.31 140 ALA A N 1
ATOM 1051 C CA . ALA A 1 140 ? 0.317 4.954 -6.981 1.00 98.31 140 ALA A CA 1
ATOM 1052 C C . ALA A 1 140 ? -0.082 3.608 -6.359 1.00 98.31 140 ALA A C 1
ATOM 1054 O O . ALA A 1 140 ? 0.137 2.557 -6.959 1.00 98.31 140 ALA A O 1
ATOM 1055 N N . VAL A 1 141 ? -0.650 3.635 -5.154 1.00 98.31 141 VAL A N 1
ATOM 1056 C CA . VAL A 1 141 ? -1.317 2.478 -4.544 1.00 98.31 141 VAL A CA 1
ATOM 1057 C C . VAL A 1 141 ? -2.509 2.956 -3.717 1.00 98.31 141 VAL A C 1
ATOM 1059 O O . VAL A 1 141 ? -2.506 4.074 -3.201 1.00 98.31 141 VAL A O 1
ATOM 1062 N N . GLY A 1 142 ? -3.516 2.105 -3.563 1.00 98.06 142 GLY A N 1
ATOM 1063 C CA . GLY A 1 142 ? -4.659 2.332 -2.682 1.00 98.06 142 GLY A CA 1
ATOM 1064 C C . GLY A 1 142 ? -5.165 1.019 -2.094 1.00 98.06 142 GLY A C 1
ATOM 1065 O O . GLY A 1 142 ? -5.003 -0.041 -2.695 1.00 98.06 142 GLY A O 1
ATOM 1066 N N . LEU A 1 143 ? -5.757 1.096 -0.907 1.00 97.56 143 LEU A N 1
ATOM 1067 C CA . LEU A 1 143 ? -6.181 -0.040 -0.091 1.00 97.56 143 LEU A CA 1
ATOM 1068 C C . LEU A 1 143 ? -7.567 0.279 0.483 1.00 97.56 143 LEU A C 1
ATOM 1070 O O . LEU A 1 143 ? -7.807 1.414 0.899 1.00 97.56 143 LEU A O 1
ATOM 1074 N N . SER A 1 144 ? -8.490 -0.682 0.471 1.00 98.00 144 SER A N 1
ATOM 1075 C CA . SER A 1 144 ? -9.811 -0.515 1.089 1.00 98.00 144 SER A CA 1
ATOM 1076 C C . SER A 1 144 ? -9.726 -0.462 2.619 1.00 98.00 144 SER A C 1
ATOM 1078 O O . SER A 1 144 ? -8.737 -0.881 3.217 1.00 98.00 144 SER A O 1
ATOM 1080 N N . GLU A 1 145 ? -10.785 0.034 3.266 1.00 97.56 145 GLU A N 1
ATOM 1081 C CA . GLU A 1 145 ? -10.863 0.172 4.730 1.00 97.56 145 GLU A CA 1
ATOM 1082 C C . GLU A 1 145 ? -10.621 -1.165 5.460 1.00 97.56 145 GLU A C 1
ATOM 1084 O O . GLU A 1 145 ? -9.848 -1.218 6.417 1.00 97.56 145 GLU A O 1
ATOM 1089 N N . ASP A 1 146 ? -11.201 -2.251 4.933 1.00 96.12 146 ASP A N 1
ATOM 1090 C CA . ASP A 1 146 ? -11.037 -3.645 5.381 1.00 96.12 146 ASP A CA 1
ATOM 1091 C C . ASP A 1 146 ? -9.731 -4.318 4.900 1.00 96.12 146 ASP A C 1
ATOM 1093 O O . ASP A 1 146 ? -9.462 -5.482 5.206 1.00 96.12 146 ASP A O 1
ATOM 1097 N N . GLY A 1 147 ? -8.932 -3.610 4.100 1.00 95.06 147 GLY A N 1
ATOM 1098 C CA . GLY A 1 147 ? -7.684 -4.078 3.512 1.00 95.06 147 GLY A CA 1
ATOM 1099 C C . GLY A 1 147 ? -7.799 -5.268 2.549 1.00 95.06 147 GLY A C 1
ATOM 1100 O O . GLY A 1 147 ? -6.783 -5.911 2.262 1.00 95.06 147 GLY A O 1
ATOM 1101 N N . MET A 1 148 ? -8.998 -5.608 2.065 1.00 93.31 148 MET A N 1
ATOM 1102 C CA . MET A 1 148 ? -9.224 -6.753 1.171 1.00 93.31 148 MET A CA 1
ATOM 1103 C C . MET A 1 148 ? -9.104 -6.429 -0.321 1.00 93.31 148 MET A C 1
ATOM 1105 O O . MET A 1 148 ? -8.788 -7.329 -1.100 1.00 93.31 148 MET A O 1
ATOM 1109 N N . LEU A 1 149 ? -9.323 -5.175 -0.721 1.00 96.44 149 LEU A N 1
ATOM 1110 C CA . LEU A 1 149 ? -9.192 -4.701 -2.097 1.00 96.44 149 LEU A CA 1
ATOM 1111 C C . LEU A 1 149 ? -8.017 -3.730 -2.214 1.00 96.44 149 LEU A C 1
ATOM 1113 O O . LEU A 1 149 ? -7.796 -2.892 -1.339 1.00 96.44 149 LEU A O 1
ATOM 1117 N N . ILE A 1 150 ? -7.293 -3.828 -3.327 1.00 96.56 150 ILE A N 1
ATOM 1118 C CA . ILE A 1 150 ? -6.172 -2.949 -3.664 1.00 96.56 150 ILE A CA 1
ATOM 1119 C C . ILE A 1 150 ? -6.341 -2.366 -5.062 1.00 96.56 150 ILE A C 1
ATOM 1121 O O . ILE A 1 150 ? -6.916 -3.005 -5.944 1.00 96.56 150 ILE A O 1
ATOM 1125 N N . ILE A 1 151 ? -5.800 -1.168 -5.254 1.00 97.00 151 ILE A N 1
ATOM 1126 C CA . ILE A 1 151 ? -5.574 -0.547 -6.561 1.00 97.00 151 ILE A CA 1
ATOM 1127 C C . ILE A 1 151 ? -4.098 -0.166 -6.687 1.00 97.00 151 ILE A C 1
ATOM 1129 O O . ILE A 1 151 ? -3.451 0.153 -5.684 1.00 97.00 151 ILE A O 1
ATOM 1133 N N . VAL A 1 152 ? -3.585 -0.225 -7.915 1.00 95.25 152 VAL A N 1
ATOM 1134 C CA . VAL A 1 152 ? -2.206 0.079 -8.327 1.00 95.25 152 VAL A CA 1
ATOM 1135 C C . VAL A 1 152 ? -2.252 0.708 -9.717 1.00 95.25 152 VAL A C 1
ATOM 1137 O O . VAL A 1 152 ? -3.123 0.256 -10.495 1.00 95.25 152 VAL A O 1
#

Foldseek 3Di:
DDDDDDDDDDDDDDD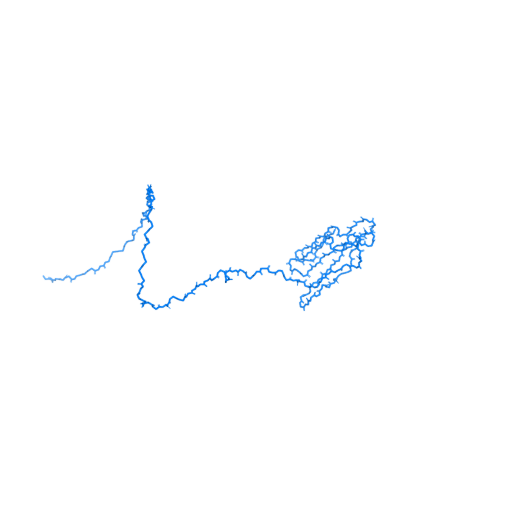DDDDDDDDPDDDDDDDDDDDDDDDDDDDDDDPPPPPPCVPVVVVDDPPPDDDDQADDDDDDDPPQQWQLEKDAAQVRFKIKIKRQCPPQRQIKIFIWGDPPPHRDTHGPDDIDTRDDHNVSPRNYKDAYNRRPDIDD

pLDDT: mean 74.8, std 25.04, range [27.58, 98.56]

InterPro domains:
  IPR011043 Galactose oxidase/kelch, beta-propeller [SSF50965] (60-152)
  IPR028994 Integrin alpha, N-terminal [G3DSA:2.130.10.130] (53-151)